Protein AF-A0A5M8QJR2-F1 (afdb_monomer)

Nearest PDB structures (foldseek):
  7e22-assembly1_A  TM=4.603E-01  e=5.125E+00  Fusarium sp. FN080326
  7dmn-assembly1_A  TM=4.547E-01  e=6.120E+00  Fusarium sp. FN080326
  7qiv-assembly1_A  TM=1.648E-01  e=8.727E+00  Homo sapiens

Structure (mmCIF, N/CA/C/O backbone):
data_AF-A0A5M8QJR2-F1
#
_entry.id   AF-A0A5M8QJR2-F1
#
loop_
_atom_site.group_PDB
_atom_site.id
_atom_site.type_symbol
_atom_site.label_atom_id
_atom_site.label_alt_id
_atom_site.label_comp_id
_atom_site.label_asym_id
_atom_site.label_entity_id
_atom_site.label_seq_id
_atom_site.pdbx_PDB_ins_code
_atom_site.Cartn_x
_atom_site.Cartn_y
_atom_site.Cartn_z
_atom_site.occupancy
_atom_site.B_iso_or_equiv
_atom_site.auth_seq_id
_atom_site.auth_comp_id
_atom_site.auth_asym_id
_atom_site.auth_atom_id
_atom_site.pdbx_PDB_model_num
ATOM 1 N N . MET A 1 1 ? 4.031 34.362 -0.136 1.00 39.88 1 MET A N 1
ATOM 2 C CA . MET A 1 1 ? 4.576 32.992 -0.113 1.00 39.88 1 MET A CA 1
ATOM 3 C C . MET A 1 1 ? 4.489 32.458 -1.529 1.00 39.88 1 MET A C 1
ATOM 5 O O . MET A 1 1 ? 3.386 32.259 -2.015 1.00 39.88 1 MET A O 1
ATOM 9 N N . GLN A 1 2 ? 5.623 32.389 -2.226 1.00 33.06 2 GLN A N 1
ATOM 10 C CA . GLN A 1 2 ? 5.704 31.796 -3.562 1.00 33.06 2 GLN A CA 1
ATOM 11 C C . GLN A 1 2 ? 5.593 30.279 -3.396 1.00 33.06 2 GLN A C 1
ATOM 13 O O . GLN A 1 2 ? 6.353 29.699 -2.623 1.00 33.06 2 GLN A O 1
ATOM 18 N N . GLY A 1 3 ? 4.603 29.666 -4.046 1.00 36.06 3 GLY A N 1
ATOM 19 C CA . GLY A 1 3 ? 4.475 28.215 -4.081 1.00 36.06 3 GLY A CA 1
ATOM 20 C C . GLY A 1 3 ? 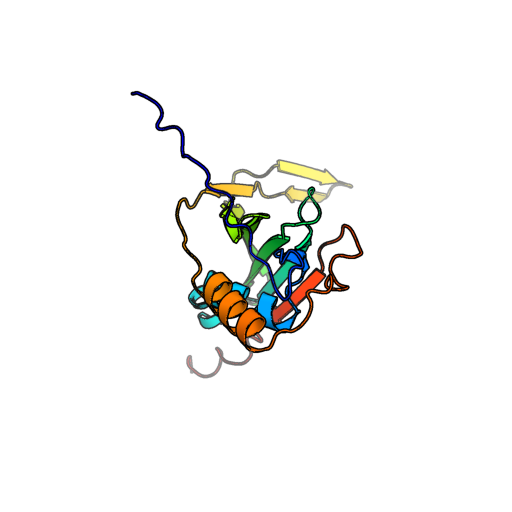5.672 27.643 -4.824 1.00 36.06 3 GLY A C 1
ATOM 21 O O . GLY A 1 3 ? 5.865 27.954 -5.995 1.00 36.06 3 GLY A O 1
ATOM 22 N N . GLN A 1 4 ? 6.496 26.857 -4.134 1.00 35.09 4 GLN A N 1
ATOM 23 C CA . GLN A 1 4 ? 7.446 25.982 -4.804 1.00 35.09 4 GLN A CA 1
ATOM 24 C C . GLN A 1 4 ? 6.629 25.009 -5.656 1.00 35.09 4 GLN A C 1
ATOM 26 O O . GLN A 1 4 ? 5.909 24.168 -5.118 1.00 35.09 4 GLN A O 1
ATOM 31 N N . GLU A 1 5 ? 6.716 25.138 -6.978 1.00 36.84 5 GLU A N 1
ATOM 32 C CA . GLU A 1 5 ? 6.386 24.033 -7.868 1.00 36.84 5 GLU A CA 1
ATOM 33 C C . GLU A 1 5 ? 7.351 22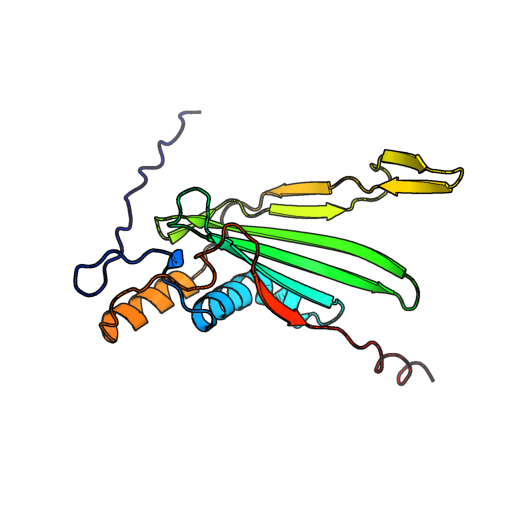.898 -7.525 1.00 36.84 5 GLU A C 1
ATOM 35 O O . GLU A 1 5 ? 8.553 22.980 -7.775 1.00 36.84 5 GLU A O 1
ATOM 40 N N . LEU A 1 6 ? 6.832 21.856 -6.875 1.00 39.28 6 LEU A N 1
ATOM 41 C CA . LEU A 1 6 ? 7.529 20.585 -6.773 1.00 39.28 6 LEU A CA 1
ATOM 42 C C . LEU A 1 6 ? 7.695 20.078 -8.208 1.00 39.28 6 LEU A C 1
ATOM 44 O O . LEU A 1 6 ? 6.736 19.601 -8.816 1.00 39.28 6 LEU A O 1
ATOM 48 N N . GLU A 1 7 ? 8.896 20.212 -8.770 1.00 37.47 7 GLU A N 1
ATOM 49 C CA . GLU A 1 7 ? 9.276 19.512 -9.994 1.00 37.47 7 GLU A CA 1
ATOM 50 C C . GLU A 1 7 ? 9.208 18.005 -9.709 1.00 37.47 7 GLU A C 1
ATOM 52 O O . GLU A 1 7 ? 10.159 17.382 -9.235 1.00 37.47 7 GLU A O 1
ATOM 57 N N . TYR A 1 8 ? 8.045 17.402 -9.953 1.00 45.28 8 TYR A N 1
ATOM 58 C CA . TYR A 1 8 ? 7.867 15.959 -9.889 1.00 45.28 8 TYR A CA 1
ATOM 59 C C . TYR A 1 8 ? 8.618 15.327 -11.065 1.00 45.28 8 TYR A C 1
ATOM 61 O O . TYR A 1 8 ? 8.039 15.049 -12.118 1.00 45.28 8 TYR A O 1
ATOM 69 N N . GLN A 1 9 ? 9.917 15.072 -10.900 1.00 45.88 9 GLN A N 1
ATOM 70 C CA . GLN A 1 9 ? 10.603 14.130 -11.775 1.00 45.88 9 GLN A CA 1
ATOM 71 C C . GLN A 1 9 ? 9.930 12.765 -11.622 1.00 45.88 9 GLN A C 1
ATOM 73 O O . GLN A 1 9 ? 9.901 12.176 -10.542 1.00 45.88 9 GLN A O 1
ATOM 78 N N . ARG A 1 10 ? 9.364 12.251 -12.718 1.00 52.62 10 ARG A N 1
ATOM 79 C CA . ARG A 1 10 ? 8.881 10.871 -12.770 1.00 52.62 10 ARG A CA 1
ATOM 80 C C . ARG A 1 10 ? 10.059 9.927 -12.548 1.00 52.62 10 ARG A C 1
ATOM 82 O O . ARG A 1 10 ? 10.897 9.764 -13.433 1.00 52.62 10 ARG A O 1
ATOM 89 N N . THR A 1 11 ? 10.075 9.238 -11.414 1.00 64.12 11 THR A N 1
ATOM 90 C CA . THR A 1 11 ? 10.919 8.061 -11.187 1.00 64.12 11 THR A CA 1
ATOM 91 C C . THR A 1 11 ? 10.364 6.896 -12.009 1.00 64.12 11 THR A C 1
ATOM 93 O O . THR A 1 11 ? 9.676 6.009 -11.504 1.00 64.12 11 THR A O 1
ATOM 96 N N . GLU A 1 12 ? 10.598 6.904 -13.324 1.00 75.50 12 GLU A N 1
ATOM 97 C CA . GLU A 1 12 ? 10.223 5.776 -14.177 1.00 75.50 12 GLU A CA 1
ATOM 98 C C . GLU A 1 12 ? 11.097 4.560 -13.850 1.00 75.50 12 GLU A C 1
ATOM 100 O O . GLU A 1 12 ? 12.190 4.385 -14.385 1.00 75.50 12 GLU A O 1
ATOM 105 N N . ARG A 1 13 ? 10.596 3.682 -12.979 1.00 88.88 13 ARG A N 1
ATOM 106 C CA . ARG A 1 13 ? 11.239 2.400 -12.680 1.00 88.88 13 ARG A CA 1
ATOM 107 C C . ARG A 1 13 ? 10.954 1.397 -13.795 1.00 88.88 13 ARG A C 1
ATOM 109 O O . ARG A 1 13 ? 9.804 1.222 -14.215 1.00 88.88 13 ARG A O 1
ATOM 116 N N . ARG A 1 14 ? 12.000 0.724 -14.281 1.00 90.06 14 ARG A N 1
ATOM 117 C CA . ARG A 1 14 ? 11.902 -0.287 -15.344 1.00 90.06 14 ARG A CA 1
ATOM 118 C C . ARG A 1 14 ? 12.739 -1.512 -15.009 1.00 90.06 14 ARG A C 1
ATOM 120 O O . ARG A 1 14 ? 13.844 -1.390 -14.496 1.00 90.06 14 ARG A O 1
ATOM 127 N N . ILE A 1 15 ? 12.224 -2.690 -15.344 1.00 88.88 15 ILE A N 1
ATOM 128 C CA . ILE A 1 15 ? 12.909 -3.974 -15.172 1.00 88.88 15 ILE A CA 1
ATOM 129 C C . ILE A 1 15 ? 12.826 -4.714 -16.500 1.00 88.88 15 ILE A C 1
ATOM 131 O O . ILE A 1 15 ? 11.735 -4.911 -17.033 1.00 88.88 15 ILE A O 1
ATOM 135 N N . ASN A 1 16 ? 13.984 -5.052 -17.073 1.00 87.06 16 ASN A N 1
ATOM 136 C CA . ASN A 1 16 ? 14.114 -5.593 -18.433 1.00 87.06 16 ASN A CA 1
ATOM 137 C C . ASN A 1 16 ? 13.350 -4.774 -19.489 1.00 87.06 16 ASN A C 1
ATOM 139 O O . ASN A 1 16 ? 12.642 -5.321 -20.331 1.00 87.06 16 ASN A O 1
ATOM 143 N N . GLY A 1 17 ? 13.429 -3.443 -19.407 1.00 86.19 17 GLY A N 1
ATOM 144 C CA . GLY A 1 17 ? 12.738 -2.537 -20.332 1.00 86.19 17 GLY A CA 1
ATOM 145 C C . GLY A 1 17 ? 11.221 -2.412 -20.124 1.00 86.19 17 GLY A C 1
ATOM 146 O O . GLY A 1 17 ? 10.603 -1.570 -20.768 1.00 86.19 17 GLY A O 1
ATOM 147 N N . VAL A 1 18 ? 10.623 -3.175 -19.203 1.00 91.38 18 VAL A N 1
ATOM 148 C CA . VAL A 1 18 ? 9.192 -3.113 -18.861 1.00 91.38 18 VAL A CA 1
ATOM 149 C C . VAL A 1 18 ? 8.980 -2.199 -17.657 1.00 91.38 18 VAL A C 1
ATOM 151 O O . VAL A 1 18 ? 9.746 -2.249 -16.696 1.00 91.38 18 VAL A O 1
ATOM 154 N N . HIS A 1 19 ? 7.929 -1.376 -17.679 1.00 92.12 19 HIS A N 1
ATOM 155 C CA . HIS A 1 19 ? 7.578 -0.526 -16.541 1.00 92.12 19 HIS A CA 1
ATOM 156 C C . HIS A 1 19 ? 7.272 -1.344 -15.283 1.00 92.12 19 HIS A C 1
ATOM 158 O O . HIS A 1 19 ? 6.525 -2.324 -15.313 1.00 92.12 19 HIS A O 1
ATOM 164 N N . PHE A 1 20 ? 7.823 -0.900 -14.159 1.00 93.56 20 PHE A N 1
ATOM 165 C CA . PHE A 1 20 ? 7.596 -1.488 -12.851 1.00 93.56 20 PHE A CA 1
ATOM 166 C C . PHE A 1 20 ? 6.817 -0.505 -11.976 1.00 93.56 20 PHE A C 1
ATOM 168 O O . PHE A 1 20 ? 7.335 0.544 -11.600 1.00 93.56 20 PHE A O 1
ATOM 175 N N . TYR A 1 21 ? 5.566 -0.848 -11.678 1.00 94.62 21 TYR A N 1
ATOM 176 C CA . TYR A 1 21 ? 4.649 -0.058 -10.858 1.00 94.62 21 TYR A CA 1
ATOM 177 C C . TYR A 1 21 ? 4.325 -0.798 -9.550 1.00 94.62 21 TYR A C 1
ATOM 179 O O . TYR A 1 21 ? 4.473 -2.023 -9.515 1.00 94.62 21 TYR A O 1
ATOM 187 N N . PRO A 1 22 ? 3.837 -0.108 -8.501 1.00 94.75 22 PRO A N 1
ATOM 188 C CA . PRO A 1 22 ? 3.438 -0.751 -7.246 1.00 94.75 22 PRO A CA 1
ATOM 189 C C . PRO A 1 22 ? 2.459 -1.927 -7.397 1.00 94.75 22 PRO A C 1
ATOM 191 O O . PRO A 1 22 ? 2.589 -2.926 -6.696 1.00 94.75 22 PRO A O 1
ATOM 194 N N . VAL A 1 23 ? 1.542 -1.899 -8.371 1.00 95.62 23 VAL A N 1
ATOM 195 C CA . VAL A 1 23 ? 0.648 -3.046 -8.669 1.00 95.62 23 VAL A CA 1
ATOM 196 C C . VAL A 1 23 ? 1.372 -4.325 -9.135 1.00 95.62 23 VAL A C 1
ATOM 198 O O . VAL A 1 23 ? 0.753 -5.381 -9.271 1.00 95.62 23 VAL A O 1
ATOM 201 N N . HIS A 1 24 ? 2.674 -4.264 -9.419 1.00 96.12 24 HIS A N 1
ATOM 202 C CA . HIS A 1 24 ? 3.497 -5.429 -9.771 1.00 96.12 24 HIS A CA 1
ATOM 203 C C . HIS A 1 24 ? 4.203 -6.053 -8.550 1.00 96.12 24 HIS A C 1
ATOM 205 O O . HIS A 1 24 ? 4.930 -7.043 -8.687 1.00 96.12 24 HIS A O 1
ATOM 211 N N . LEU A 1 25 ? 4.026 -5.474 -7.358 1.00 95.44 25 LEU A N 1
ATOM 212 C CA . LEU A 1 25 ? 4.551 -6.022 -6.112 1.00 95.44 25 LEU A CA 1
ATOM 213 C C . LEU A 1 25 ? 3.858 -7.340 -5.770 1.00 95.44 25 LEU A C 1
ATOM 215 O O . LEU A 1 25 ? 2.634 -7.448 -5.807 1.00 95.44 25 LEU A O 1
ATOM 219 N N . THR A 1 26 ? 4.644 -8.341 -5.395 1.00 95.38 26 THR A N 1
ATOM 220 C CA . THR A 1 26 ? 4.152 -9.625 -4.875 1.00 95.38 26 THR A CA 1
ATOM 221 C C . THR A 1 26 ? 3.556 -9.463 -3.479 1.00 95.38 26 THR A C 1
ATOM 223 O O . THR A 1 26 ? 3.886 -8.521 -2.764 1.00 95.38 26 THR A O 1
ATOM 226 N N . ASN A 1 27 ? 2.749 -10.431 -3.033 1.00 94.25 27 ASN A N 1
ATOM 227 C CA . ASN A 1 27 ? 2.181 -10.431 -1.675 1.00 94.25 27 ASN A CA 1
ATOM 228 C C . ASN A 1 27 ? 3.258 -10.301 -0.590 1.00 94.25 27 ASN A C 1
ATOM 230 O O . ASN A 1 27 ? 3.065 -9.589 0.389 1.00 94.25 27 ASN A O 1
ATOM 234 N N . ARG A 1 28 ? 4.417 -10.943 -0.792 1.00 93.50 28 ARG A N 1
ATOM 235 C CA . ARG A 1 28 ? 5.558 -10.841 0.123 1.00 93.50 28 ARG A CA 1
ATOM 236 C C . ARG A 1 28 ? 6.111 -9.418 0.188 1.00 93.50 28 ARG A C 1
ATOM 238 O O . ARG A 1 28 ? 6.383 -8.926 1.271 1.00 93.50 28 ARG A O 1
ATOM 245 N N . GLU A 1 29 ? 6.294 -8.766 -0.953 1.00 95.00 29 GLU A N 1
ATOM 246 C CA . GLU A 1 29 ? 6.831 -7.401 -1.004 1.00 95.00 29 GLU A CA 1
ATOM 247 C C . GLU A 1 29 ? 5.844 -6.377 -0.439 1.00 95.00 29 GLU A C 1
ATOM 249 O O . GLU A 1 29 ? 6.250 -5.481 0.294 1.00 95.00 29 GLU A O 1
ATOM 254 N N . LEU A 1 30 ? 4.547 -6.551 -0.710 1.00 94.38 30 LEU A N 1
ATOM 255 C CA . LEU A 1 30 ? 3.489 -5.755 -0.088 1.00 94.38 30 LEU A CA 1
ATOM 256 C C . LEU A 1 30 ? 3.514 -5.892 1.439 1.00 94.38 30 LEU A C 1
ATOM 258 O O . LEU A 1 30 ? 3.395 -4.898 2.149 1.00 94.38 30 LEU A O 1
ATOM 262 N N . HIS A 1 31 ? 3.711 -7.113 1.944 1.00 90.56 31 HIS A N 1
ATOM 263 C CA . HIS A 1 31 ? 3.851 -7.360 3.374 1.00 90.56 31 HIS A CA 1
ATOM 264 C C . HIS A 1 31 ? 5.087 -6.662 3.962 1.00 90.56 31 HIS A C 1
ATOM 266 O O . HIS A 1 31 ? 4.974 -6.049 5.013 1.00 90.56 31 HIS A O 1
ATOM 272 N N . LEU A 1 32 ? 6.244 -6.681 3.287 1.00 90.50 32 LEU A N 1
ATOM 273 C CA . LEU A 1 32 ? 7.449 -5.985 3.768 1.00 90.50 32 LEU A CA 1
ATOM 274 C C . LEU A 1 32 ? 7.233 -4.470 3.905 1.00 90.50 32 LEU A C 1
ATOM 276 O O . LEU A 1 32 ? 7.583 -3.898 4.932 1.00 90.50 32 LEU A O 1
ATOM 280 N N . ILE A 1 33 ? 6.596 -3.842 2.912 1.00 90.69 33 ILE A N 1
ATOM 281 C CA . ILE A 1 33 ? 6.255 -2.410 2.950 1.00 90.69 33 ILE A CA 1
ATOM 282 C C . ILE A 1 33 ? 5.317 -2.105 4.122 1.00 90.69 33 ILE A C 1
ATOM 284 O O . ILE A 1 33 ? 5.493 -1.115 4.826 1.00 90.69 33 ILE A O 1
ATOM 288 N N . LEU A 1 34 ? 4.321 -2.961 4.349 1.00 86.12 34 LEU A N 1
ATOM 289 C CA . LEU A 1 34 ? 3.395 -2.813 5.468 1.00 86.12 34 LEU A CA 1
ATOM 290 C C . LEU A 1 34 ? 4.082 -2.961 6.828 1.00 86.12 34 LEU A C 1
ATOM 292 O O . LEU A 1 34 ? 3.781 -2.203 7.748 1.00 86.12 34 LEU A O 1
ATOM 296 N N . MET A 1 35 ? 4.995 -3.924 6.948 1.00 83.69 35 MET A N 1
ATOM 297 C CA . MET A 1 35 ? 5.775 -4.127 8.163 1.00 83.69 35 MET A CA 1
ATOM 298 C C . MET A 1 35 ? 6.689 -2.935 8.445 1.00 83.69 35 MET A C 1
ATOM 300 O O . MET A 1 35 ? 6.828 -2.575 9.604 1.00 83.69 35 MET A O 1
ATOM 304 N N . GLU A 1 36 ? 7.270 -2.298 7.423 1.00 87.00 36 GLU A N 1
ATOM 305 C CA . GLU A 1 36 ? 8.025 -1.050 7.591 1.00 87.00 36 GLU A CA 1
ATOM 306 C C . GLU A 1 36 ? 7.112 0.095 8.051 1.00 87.00 36 GLU A C 1
ATOM 308 O O . GLU A 1 36 ? 7.408 0.766 9.038 1.00 87.00 36 GLU A O 1
ATOM 313 N N . ALA A 1 37 ? 5.978 0.291 7.371 1.00 83.44 37 ALA A N 1
ATOM 314 C CA . ALA A 1 37 ? 5.067 1.401 7.643 1.00 83.44 37 ALA A CA 1
ATOM 315 C C . ALA A 1 37 ? 4.411 1.329 9.034 1.00 83.44 37 ALA A C 1
ATOM 317 O O . ALA A 1 37 ? 4.116 2.365 9.625 1.00 83.44 37 ALA A O 1
ATOM 318 N N . PHE A 1 38 ? 4.171 0.122 9.557 1.00 79.19 38 PHE A N 1
ATOM 319 C CA . PHE A 1 38 ? 3.421 -0.097 10.799 1.00 79.19 38 PHE A CA 1
ATOM 320 C C . PHE A 1 38 ? 4.177 -0.933 11.842 1.00 79.19 38 PHE A C 1
ATOM 322 O O . PHE A 1 38 ? 3.544 -1.521 12.721 1.00 79.19 38 PHE A O 1
ATOM 329 N N . ALA A 1 39 ? 5.514 -0.987 11.771 1.00 80.19 39 ALA A N 1
ATOM 330 C CA . ALA A 1 39 ? 6.356 -1.828 12.631 1.00 80.19 39 ALA A CA 1
ATOM 331 C C . ALA A 1 39 ? 5.999 -1.708 14.120 1.00 80.19 39 ALA A C 1
ATOM 333 O O . ALA A 1 39 ? 5.793 -2.713 14.800 1.00 80.19 39 ALA A O 1
ATOM 334 N N . GLU A 1 40 ? 5.878 -0.473 14.614 1.00 74.06 40 GLU A N 1
ATOM 335 C CA . GLU A 1 40 ? 5.577 -0.189 16.020 1.00 74.06 40 GLU A CA 1
ATOM 336 C C . GLU A 1 40 ? 4.170 -0.648 16.417 1.00 74.06 40 GLU A C 1
ATOM 338 O O . GLU A 1 40 ? 3.989 -1.260 17.470 1.00 74.06 40 GLU A O 1
ATOM 343 N N . THR A 1 41 ? 3.171 -0.406 15.562 1.00 74.00 41 THR A N 1
ATOM 344 C CA . THR A 1 41 ? 1.783 -0.813 15.823 1.00 74.00 41 THR A CA 1
ATOM 345 C C . THR A 1 41 ? 1.647 -2.332 15.856 1.00 74.00 41 THR A C 1
ATOM 347 O O . THR A 1 41 ? 0.969 -2.869 16.729 1.00 74.00 41 THR A O 1
ATOM 350 N N . ILE A 1 42 ? 2.333 -3.032 14.950 1.00 74.00 42 ILE A N 1
ATOM 351 C CA . ILE A 1 42 ? 2.343 -4.498 14.896 1.00 74.00 42 ILE A CA 1
ATOM 352 C C . ILE A 1 42 ? 3.071 -5.079 16.117 1.00 74.00 42 ILE A C 1
ATOM 354 O O . ILE A 1 42 ? 2.585 -6.023 16.743 1.00 74.00 42 ILE A O 1
ATOM 358 N N . ALA A 1 43 ? 4.196 -4.477 16.515 1.00 72.75 43 ALA A N 1
ATOM 359 C CA . ALA A 1 43 ? 4.974 -4.912 17.673 1.00 72.75 43 ALA A CA 1
ATOM 360 C C . ALA A 1 43 ? 4.241 -4.723 19.013 1.00 72.75 43 ALA A C 1
ATOM 362 O O . ALA A 1 43 ? 4.464 -5.503 19.938 1.00 72.75 43 ALA A O 1
ATOM 363 N N . ALA A 1 44 ? 3.354 -3.727 19.127 1.00 66.94 44 ALA A N 1
ATOM 364 C CA . ALA A 1 44 ? 2.643 -3.429 20.369 1.00 66.94 44 ALA A CA 1
ATOM 365 C C . ALA A 1 44 ? 1.715 -4.569 20.845 1.00 66.94 44 ALA A C 1
ATOM 367 O O . ALA A 1 44 ? 1.421 -4.631 22.028 1.00 66.94 44 ALA A O 1
ATOM 368 N N . ASN A 1 45 ? 1.265 -5.482 19.971 1.00 65.69 45 ASN A N 1
ATOM 369 C CA . ASN A 1 45 ? 0.527 -6.723 20.299 1.00 65.69 45 ASN A CA 1
ATOM 370 C C . ASN A 1 45 ? -0.627 -6.599 21.333 1.00 65.69 45 ASN A C 1
ATOM 372 O O . ASN A 1 45 ? -0.935 -7.534 22.073 1.00 65.69 45 ASN A O 1
ATOM 376 N N . HIS A 1 46 ? -1.287 -5.443 21.400 1.00 66.62 46 HIS A N 1
ATOM 377 C CA . HIS A 1 46 ? -2.409 -5.182 22.315 1.00 66.62 46 HIS A CA 1
ATOM 378 C C . HIS A 1 46 ? -3.760 -5.072 21.587 1.00 66.62 46 HIS A C 1
ATOM 380 O O . HIS A 1 46 ? -4.792 -4.786 22.199 1.00 66.62 46 HIS A O 1
ATOM 386 N N . SER A 1 47 ? -3.770 -5.302 20.276 1.00 73.06 47 SER A N 1
ATOM 387 C CA . SER A 1 47 ? -4.906 -5.087 19.385 1.00 73.06 47 SER A CA 1
ATOM 388 C C . SER A 1 47 ? -5.016 -6.208 18.353 1.00 73.06 47 SER A C 1
ATOM 390 O O . SER A 1 47 ? -4.031 -6.855 18.007 1.00 73.06 47 SER A O 1
ATOM 392 N N . THR A 1 48 ? -6.237 -6.437 17.864 1.00 81.75 48 THR A N 1
ATOM 393 C CA . THR A 1 48 ? -6.427 -7.168 16.607 1.00 81.75 48 THR A CA 1
ATOM 394 C C . THR A 1 48 ? -6.088 -6.210 15.470 1.00 81.75 48 THR A C 1
ATOM 396 O O . THR A 1 48 ? -6.603 -5.087 15.442 1.00 81.75 48 THR A O 1
ATOM 399 N N . LEU A 1 49 ? -5.260 -6.652 14.529 1.00 85.31 49 LEU A N 1
ATOM 400 C CA . LEU A 1 49 ? -4.818 -5.865 13.381 1.00 85.31 49 LEU A CA 1
ATOM 401 C C . LEU A 1 49 ? -5.241 -6.557 12.088 1.00 85.31 49 LEU A C 1
ATOM 403 O O . LEU A 1 49 ? -5.011 -7.753 11.918 1.00 85.31 49 LEU A O 1
ATOM 407 N N . LYS A 1 50 ? -5.820 -5.799 11.156 1.00 88.62 50 LYS A N 1
ATOM 408 C CA . LYS A 1 50 ? -6.057 -6.245 9.777 1.00 88.62 50 LYS A CA 1
ATOM 409 C C . LYS A 1 50 ? -5.420 -5.273 8.804 1.00 88.62 50 LYS A C 1
ATOM 411 O O . LYS A 1 50 ? -5.715 -4.081 8.833 1.00 88.62 50 LYS A O 1
ATOM 416 N N . LEU A 1 51 ? -4.566 -5.781 7.929 1.00 88.44 51 LEU A N 1
ATOM 417 C CA . LEU A 1 51 ? -3.897 -5.003 6.897 1.00 88.44 51 LEU A CA 1
ATOM 418 C C . LEU A 1 51 ? -4.487 -5.345 5.538 1.00 88.44 51 LEU A C 1
ATOM 420 O O . LEU A 1 51 ? -4.473 -6.493 5.094 1.00 88.44 51 LEU A O 1
ATOM 424 N N . TRP A 1 52 ? -4.976 -4.317 4.866 1.00 91.94 52 TRP A N 1
ATOM 425 C CA . TRP A 1 52 ? -5.660 -4.401 3.593 1.00 91.94 52 TRP A CA 1
ATOM 426 C C . TRP A 1 52 ? -4.881 -3.653 2.518 1.00 91.94 52 TRP A C 1
ATOM 428 O O . TRP A 1 52 ? -4.232 -2.641 2.790 1.00 91.94 52 TRP A O 1
ATOM 438 N N . VAL A 1 53 ? -5.005 -4.123 1.282 1.00 94.62 53 VAL A N 1
ATOM 439 C CA . VAL A 1 53 ? -4.464 -3.467 0.093 1.00 94.62 53 VAL A CA 1
ATOM 440 C C . VAL A 1 53 ? -5.505 -3.445 -1.020 1.00 94.62 53 VAL A C 1
ATOM 442 O O . VAL A 1 53 ? -6.329 -4.355 -1.120 1.00 94.62 53 VAL A O 1
ATOM 445 N N . ARG A 1 54 ? -5.454 -2.441 -1.887 1.00 94.31 54 ARG A N 1
ATOM 446 C CA . ARG A 1 54 ? -6.160 -2.437 -3.176 1.00 94.31 54 ARG A CA 1
ATOM 447 C C . ARG A 1 54 ? -5.348 -1.693 -4.232 1.00 94.31 54 ARG A C 1
ATOM 449 O O . ARG A 1 54 ? -4.408 -0.977 -3.897 1.00 94.31 54 ARG A O 1
ATOM 456 N N . ALA A 1 55 ? -5.733 -1.831 -5.496 1.00 94.25 55 ALA A N 1
ATOM 457 C CA . ALA A 1 55 ? -5.217 -0.960 -6.547 1.00 94.25 55 ALA A CA 1
ATOM 458 C C . ALA A 1 55 ? -5.742 0.473 -6.366 1.00 94.25 55 ALA A C 1
ATOM 460 O O . ALA A 1 55 ? -6.889 0.670 -5.955 1.00 94.25 55 ALA A O 1
ATOM 461 N N . ASP A 1 56 ? -4.916 1.462 -6.706 1.00 89.88 56 ASP A N 1
ATOM 462 C CA . ASP A 1 56 ? -5.383 2.841 -6.827 1.00 89.88 56 ASP A CA 1
ATOM 463 C C . ASP A 1 56 ? -6.330 2.996 -8.032 1.00 89.88 56 ASP A C 1
ATOM 465 O O . ASP A 1 56 ? -6.406 2.142 -8.921 1.00 89.88 56 ASP A O 1
ATOM 469 N N . ARG A 1 57 ? -7.039 4.127 -8.115 1.00 83.50 57 ARG A N 1
ATOM 470 C CA . ARG A 1 57 ? -7.948 4.407 -9.248 1.00 83.50 57 ARG A CA 1
ATOM 471 C C . ARG A 1 57 ? -7.234 4.414 -10.606 1.00 83.50 57 ARG A C 1
ATOM 473 O O . ARG A 1 57 ? -7.864 4.175 -11.631 1.00 83.50 57 ARG A O 1
ATOM 480 N N . GLY A 1 58 ? -5.933 4.708 -10.619 1.00 83.38 58 GLY A N 1
ATOM 481 C CA . GLY A 1 58 ? -5.091 4.709 -11.814 1.00 83.38 58 GLY A CA 1
ATOM 482 C C . GLY A 1 58 ? -4.609 3.322 -12.247 1.00 83.38 58 GLY A C 1
ATOM 483 O O . GLY A 1 58 ? -3.972 3.213 -13.298 1.00 83.38 58 GLY A O 1
ATOM 484 N N . ASN A 1 59 ? -4.901 2.271 -11.471 1.00 85.88 59 ASN A N 1
ATOM 485 C CA . ASN A 1 59 ? -4.473 0.891 -11.692 1.00 85.88 59 ASN A CA 1
ATOM 486 C C . ASN A 1 59 ? -2.951 0.702 -11.813 1.00 85.88 59 ASN A C 1
ATOM 488 O O . ASN A 1 59 ? -2.499 -0.286 -12.406 1.00 85.88 59 ASN A O 1
ATOM 492 N N . LYS A 1 60 ? -2.174 1.636 -11.260 1.00 91.94 60 LYS A N 1
ATOM 493 C CA . LYS A 1 60 ? -0.702 1.634 -11.269 1.00 91.94 60 LYS A CA 1
ATOM 494 C C . LYS A 1 60 ? -0.146 1.768 -9.858 1.00 91.94 60 LYS A C 1
ATOM 496 O O . LYS A 1 60 ? 0.829 1.094 -9.537 1.00 91.94 60 LYS A O 1
ATOM 501 N N . GLY A 1 61 ? -0.756 2.609 -9.033 1.00 92.31 61 GLY A N 1
ATOM 502 C CA . GLY A 1 61 ? -0.477 2.686 -7.609 1.00 92.31 61 GLY A CA 1
ATOM 503 C C . GLY A 1 61 ? -1.292 1.679 -6.802 1.00 92.31 61 GLY A C 1
ATOM 504 O O . GLY A 1 61 ? -2.082 0.896 -7.337 1.00 92.31 61 GLY A O 1
ATOM 505 N N . ILE A 1 62 ? -1.088 1.714 -5.494 1.00 93.94 62 ILE A N 1
ATOM 506 C CA . ILE A 1 62 ? -1.787 0.875 -4.521 1.00 93.94 62 ILE A CA 1
ATOM 507 C C . ILE A 1 62 ? -2.140 1.700 -3.288 1.00 93.94 62 ILE A C 1
ATOM 509 O O . ILE A 1 62 ? -1.353 2.550 -2.877 1.00 93.94 62 ILE A O 1
ATOM 513 N N . ASP A 1 63 ? -3.289 1.404 -2.689 1.00 92.31 63 ASP A N 1
ATOM 514 C CA . ASP A 1 63 ? -3.696 1.953 -1.397 1.00 92.31 63 ASP A CA 1
ATOM 515 C C . ASP A 1 63 ? -3.556 0.869 -0.329 1.00 92.31 63 ASP A C 1
ATOM 517 O O . ASP A 1 63 ? -3.966 -0.278 -0.534 1.00 92.31 63 ASP A O 1
ATOM 521 N N . PHE A 1 64 ? -3.045 1.253 0.833 1.00 91.06 64 PHE A N 1
ATOM 522 C CA . PHE A 1 64 ? -2.971 0.439 2.033 1.00 91.06 64 PHE A CA 1
ATOM 523 C C . PHE A 1 64 ? -3.934 0.951 3.092 1.00 91.06 64 PHE A C 1
ATOM 525 O O . PHE A 1 64 ? -4.204 2.151 3.205 1.00 91.06 64 PHE A O 1
ATOM 532 N N . ARG A 1 65 ? -4.427 0.020 3.905 1.00 88.94 65 ARG A N 1
ATOM 533 C CA . ARG A 1 65 ? -5.244 0.324 5.071 1.00 88.94 65 ARG A CA 1
ATOM 534 C C . ARG A 1 65 ? -4.933 -0.638 6.206 1.00 88.94 65 ARG A C 1
ATOM 536 O O . ARG A 1 65 ? -5.174 -1.834 6.074 1.00 88.94 65 ARG A O 1
ATOM 543 N N . LEU A 1 66 ? -4.476 -0.112 7.332 1.00 87.00 66 LEU A N 1
ATOM 544 C CA . LEU A 1 66 ? -4.454 -0.819 8.604 1.00 87.00 66 LEU A CA 1
ATOM 545 C C . LEU A 1 66 ? -5.749 -0.540 9.354 1.00 87.00 66 LEU A C 1
ATOM 547 O O . LEU A 1 66 ? -6.123 0.612 9.520 1.00 87.00 66 LEU A O 1
ATOM 551 N N . GLU A 1 67 ? -6.411 -1.584 9.831 1.00 86.12 67 GLU A N 1
ATOM 552 C CA . GLU A 1 67 ? -7.504 -1.513 10.791 1.00 86.12 67 GLU A CA 1
ATOM 553 C C . GLU A 1 67 ? -7.012 -2.085 12.119 1.00 86.12 67 GLU A C 1
ATOM 555 O O . GLU A 1 67 ? -6.730 -3.276 12.231 1.00 86.12 67 GLU A O 1
ATOM 560 N N . GLU A 1 68 ? -6.916 -1.228 13.127 1.00 82.75 68 GLU A N 1
ATOM 561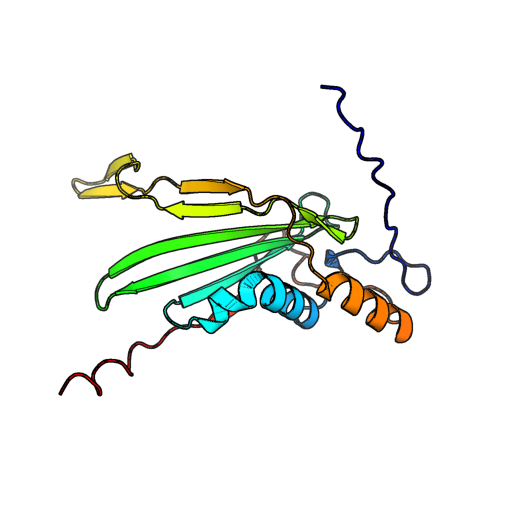 C CA . GLU A 1 68 ? -6.586 -1.598 14.495 1.00 82.75 68 GLU A CA 1
ATOM 562 C C . GLU A 1 68 ? -7.862 -1.629 15.335 1.00 82.75 68 GLU A C 1
ATOM 564 O O . GLU A 1 68 ? -8.591 -0.639 15.426 1.00 82.75 68 GLU A O 1
ATOM 569 N N . THR A 1 69 ? -8.109 -2.759 15.994 1.00 77.75 69 THR A N 1
ATOM 570 C CA . THR A 1 69 ? -9.228 -2.938 16.920 1.00 77.75 69 THR A CA 1
ATOM 571 C C . THR A 1 69 ? -8.707 -3.221 18.324 1.00 77.75 69 THR A C 1
ATOM 573 O O . THR A 1 69 ? -8.175 -4.297 18.601 1.00 77.75 69 THR A O 1
ATOM 576 N N . LEU A 1 70 ? -8.902 -2.269 19.242 1.00 68.94 70 LEU A N 1
ATOM 577 C CA . LEU A 1 70 ? -8.590 -2.467 20.659 1.00 68.94 70 LEU A CA 1
ATOM 578 C C . LEU A 1 70 ? -9.699 -3.291 21.329 1.00 68.94 70 LEU A C 1
ATOM 580 O O . LEU A 1 70 ? -10.858 -2.860 21.387 1.00 68.94 70 LEU A O 1
ATOM 584 N N . ARG A 1 71 ? -9.337 -4.462 21.870 1.00 57.03 71 ARG A N 1
ATOM 585 C CA . ARG A 1 71 ? -10.240 -5.303 22.668 1.00 57.03 71 ARG A CA 1
ATOM 586 C C . ARG A 1 71 ? -10.101 -4.978 24.155 1.00 57.03 71 ARG A C 1
ATOM 588 O O . ARG A 1 71 ? -9.021 -5.084 24.725 1.00 57.03 71 ARG A O 1
ATOM 595 N N . LYS A 1 72 ? -11.218 -4.641 24.804 1.00 53.03 72 LYS A N 1
ATOM 596 C CA . LYS A 1 72 ? -11.409 -4.896 26.243 1.00 53.03 72 LYS A CA 1
ATOM 597 C C . LYS A 1 72 ? -12.194 -6.209 26.391 1.00 53.03 72 LYS A C 1
ATOM 599 O O . LYS A 1 72 ? -12.938 -6.529 25.463 1.00 53.03 72 LYS A O 1
ATOM 604 N N . PRO A 1 73 ? -12.101 -6.932 27.526 1.00 48.59 73 PRO A N 1
ATOM 605 C CA . PRO A 1 73 ? -12.702 -8.263 27.704 1.00 48.59 73 PRO A CA 1
ATOM 606 C C . PRO A 1 73 ? -14.173 -8.405 27.270 1.00 48.59 73 PRO A C 1
ATOM 608 O O . PRO A 1 73 ? -14.586 -9.495 26.888 1.00 48.59 73 PRO A O 1
ATOM 611 N N . HIS A 1 74 ? -14.956 -7.317 27.247 1.00 41.94 74 HIS A N 1
ATOM 612 C CA . HIS A 1 74 ? -16.378 -7.350 26.877 1.00 41.94 74 HIS A CA 1
ATOM 613 C C . HIS A 1 74 ? -16.838 -6.238 25.915 1.00 41.94 74 HIS A C 1
ATOM 615 O O . HIS A 1 74 ? -18.036 -5.984 25.814 1.00 41.94 74 HIS A O 1
ATOM 621 N N . GLN A 1 75 ? -15.933 -5.551 25.202 1.00 43.62 75 GLN A N 1
ATOM 622 C CA . GLN A 1 75 ? -16.335 -4.497 24.255 1.00 43.62 75 GLN A CA 1
ATOM 623 C C . GLN A 1 75 ? -15.255 -4.212 23.196 1.00 43.62 75 GLN A C 1
ATOM 625 O O . GLN A 1 75 ? -14.073 -4.084 23.520 1.00 43.62 75 GLN A O 1
ATOM 630 N N . VAL A 1 76 ? -15.674 -4.041 21.936 1.00 51.25 76 VAL A N 1
ATOM 631 C CA . VAL A 1 76 ? -14.873 -3.374 20.894 1.00 51.25 76 VAL A CA 1
ATOM 632 C C . VAL A 1 76 ? -15.024 -1.870 21.109 1.00 51.25 76 VAL A C 1
ATOM 634 O O . VAL A 1 76 ? -16.099 -1.320 20.881 1.00 51.25 76 VAL A O 1
ATOM 637 N N . VAL A 1 77 ? -13.991 -1.215 21.646 1.00 55.09 77 VAL A N 1
ATOM 638 C CA . VAL A 1 77 ? -14.125 0.161 22.174 1.00 55.09 77 VAL A CA 1
ATOM 639 C C . VAL A 1 77 ? -13.597 1.221 21.208 1.00 55.09 77 VAL A C 1
ATOM 641 O O . VAL A 1 77 ? -14.104 2.340 21.197 1.00 55.09 77 VAL A O 1
ATOM 644 N N . ARG A 1 78 ? -12.581 0.904 20.400 1.00 62.59 78 ARG A N 1
ATOM 645 C CA . ARG A 1 78 ? -11.939 1.883 19.514 1.00 62.59 78 ARG A CA 1
ATOM 646 C C . ARG A 1 78 ? -11.381 1.190 18.279 1.00 62.59 78 ARG A C 1
ATOM 648 O O . ARG A 1 78 ? -10.572 0.273 18.415 1.00 62.59 78 ARG A O 1
ATOM 655 N N . GLN A 1 79 ? -11.811 1.659 17.110 1.00 68.44 79 GLN A N 1
ATOM 656 C CA . GLN A 1 79 ? -11.195 1.311 15.838 1.00 68.44 79 GLN A CA 1
ATOM 657 C C . GLN A 1 79 ? -10.331 2.495 15.402 1.00 68.44 79 GLN A C 1
ATOM 659 O O . GLN A 1 79 ? -10.831 3.616 15.251 1.00 68.44 79 GLN A O 1
ATOM 664 N N . ARG A 1 80 ? -9.030 2.261 15.252 1.00 75.19 80 ARG A N 1
ATOM 665 C CA . ARG A 1 80 ? -8.150 3.168 14.516 1.00 75.19 80 ARG A CA 1
ATOM 666 C C . ARG A 1 80 ? -7.949 2.592 13.128 1.00 75.19 80 ARG A C 1
ATOM 668 O O . ARG A 1 80 ? -7.927 1.377 12.947 1.00 75.19 80 ARG A O 1
ATOM 675 N N . MET A 1 81 ? -7.855 3.459 12.141 1.00 80.00 81 MET A N 1
ATOM 676 C CA . MET A 1 81 ? -7.605 3.074 10.771 1.00 80.00 81 MET A CA 1
ATOM 677 C C . MET A 1 81 ? -6.515 3.967 10.215 1.00 80.00 81 MET A C 1
ATOM 679 O O . MET A 1 81 ? -6.670 5.176 10.203 1.00 80.00 81 MET A O 1
ATOM 683 N N . PHE A 1 82 ? -5.431 3.388 9.731 1.00 81.38 82 PHE A N 1
ATOM 684 C CA . PHE A 1 82 ? -4.361 4.139 9.087 1.00 81.38 82 PHE A CA 1
ATOM 685 C C . PHE A 1 82 ? -4.409 3.840 7.598 1.00 81.38 82 PHE A C 1
ATOM 687 O O . PHE A 1 82 ? -4.525 2.678 7.215 1.00 81.38 82 PHE A O 1
ATOM 694 N N . THR A 1 83 ? -4.341 4.858 6.751 1.00 85.56 83 THR A N 1
ATOM 695 C CA . THR A 1 83 ? -4.314 4.691 5.294 1.00 85.56 83 THR A CA 1
ATOM 696 C C . THR A 1 83 ? -3.116 5.404 4.715 1.00 85.56 83 THR A C 1
ATOM 698 O O . THR A 1 83 ? -2.774 6.475 5.197 1.00 85.56 83 THR A O 1
ATOM 701 N N . PHE A 1 84 ? -2.515 4.836 3.678 1.00 87.56 84 PHE A N 1
ATOM 702 C CA . PHE A 1 84 ? -1.541 5.523 2.833 1.00 87.56 84 PHE A CA 1
ATOM 703 C C . PHE A 1 84 ? -1.534 4.890 1.447 1.00 87.56 84 PHE A C 1
ATOM 705 O O . PHE A 1 84 ? -1.966 3.749 1.289 1.00 87.56 84 PHE A O 1
ATOM 712 N N . GLY A 1 85 ? -1.048 5.609 0.443 1.00 88.75 85 GLY A N 1
ATOM 713 C CA . GLY A 1 85 ? -0.898 5.102 -0.917 1.00 88.75 85 GLY A CA 1
ATOM 714 C C . GLY A 1 85 ? 0.558 5.077 -1.363 1.00 88.75 85 GLY A C 1
ATOM 715 O O . GLY A 1 85 ? 1.361 5.891 -0.922 1.00 88.75 85 GLY A O 1
ATOM 716 N N . LEU A 1 86 ? 0.900 4.171 -2.278 1.00 89.62 86 LEU A N 1
ATOM 717 C CA . LEU A 1 86 ? 2.097 4.272 -3.114 1.00 89.62 86 LEU A CA 1
ATOM 718 C C . LEU A 1 86 ? 1.651 4.569 -4.540 1.00 89.62 86 LEU A C 1
ATOM 720 O O . LEU A 1 86 ? 1.048 3.722 -5.201 1.00 89.62 86 LEU A O 1
ATOM 724 N N . ASN A 1 87 ? 1.946 5.776 -5.020 1.00 88.00 87 ASN A N 1
ATOM 725 C CA . ASN A 1 87 ? 1.539 6.203 -6.355 1.00 88.00 87 ASN A CA 1
ATOM 726 C C . ASN A 1 87 ? 2.422 5.575 -7.456 1.00 88.00 87 ASN A C 1
ATOM 728 O O . ASN A 1 87 ? 3.423 4.906 -7.196 1.00 88.00 87 ASN A O 1
ATOM 732 N N . ALA A 1 88 ? 2.090 5.829 -8.724 1.00 87.19 88 ALA A N 1
ATOM 733 C CA . ALA A 1 88 ? 2.843 5.299 -9.866 1.00 87.19 88 ALA A CA 1
ATOM 734 C C . ALA A 1 88 ? 4.325 5.741 -9.931 1.00 87.19 88 ALA A C 1
ATOM 736 O O . ALA A 1 88 ? 5.105 5.111 -10.645 1.00 87.19 88 ALA A O 1
ATOM 737 N N . ASN A 1 89 ? 4.711 6.791 -9.196 1.00 83.12 89 ASN A N 1
ATOM 738 C CA . ASN A 1 89 ? 6.088 7.280 -9.074 1.00 83.12 89 ASN A CA 1
ATOM 739 C C . ASN A 1 89 ? 6.823 6.687 -7.860 1.00 83.12 89 ASN A C 1
ATOM 741 O O . ASN A 1 89 ? 7.924 7.137 -7.545 1.00 83.12 89 ASN A O 1
ATOM 745 N N . TRP A 1 90 ? 6.229 5.690 -7.190 1.00 84.88 90 TRP A N 1
ATOM 746 C CA . TRP A 1 90 ? 6.765 5.041 -5.990 1.00 84.88 90 TRP A CA 1
ATOM 747 C C . TRP A 1 90 ? 6.912 5.965 -4.782 1.00 84.88 90 TRP A C 1
ATOM 749 O O . TRP A 1 90 ? 7.664 5.671 -3.857 1.00 84.88 90 TRP A O 1
ATOM 759 N N . GLN A 1 91 ? 6.173 7.070 -4.779 1.00 81.50 91 GLN 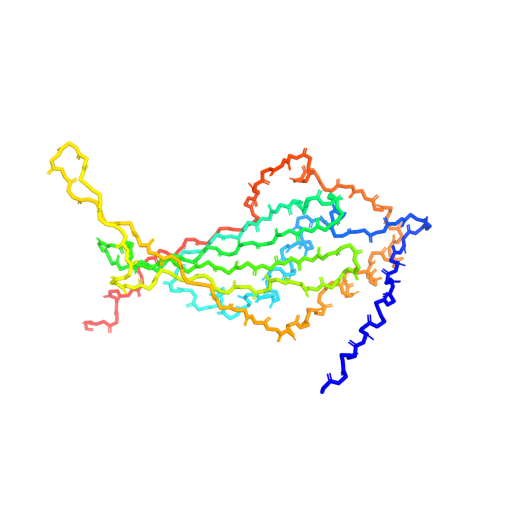A N 1
ATOM 760 C CA . GLN A 1 91 ? 6.118 7.975 -3.646 1.00 81.50 91 GLN A CA 1
ATOM 761 C C . GLN A 1 91 ? 4.958 7.580 -2.749 1.00 81.50 91 GLN A C 1
ATOM 763 O O . GLN A 1 91 ? 3.850 7.304 -3.226 1.00 81.50 91 GLN A O 1
ATOM 768 N N . ALA A 1 92 ? 5.235 7.569 -1.452 1.00 81.44 92 ALA A N 1
ATOM 769 C CA . ALA A 1 92 ? 4.214 7.390 -0.450 1.00 81.44 92 ALA A CA 1
ATOM 770 C C . ALA A 1 92 ? 3.412 8.695 -0.311 1.00 81.44 92 ALA A C 1
ATOM 772 O O . ALA A 1 92 ? 3.986 9.779 -0.203 1.00 81.44 92 ALA A O 1
ATOM 773 N N . VAL A 1 93 ? 2.091 8.590 -0.411 1.00 77.75 93 VAL A N 1
ATOM 774 C CA . VAL A 1 93 ? 1.139 9.708 -0.433 1.00 77.75 93 VAL A CA 1
ATOM 775 C C . VAL A 1 93 ? -0.007 9.434 0.531 1.00 77.75 93 VAL A C 1
ATOM 777 O O . VAL A 1 93 ? -0.226 8.285 0.918 1.00 77.75 93 VAL A O 1
ATOM 780 N N . ASP A 1 94 ? -0.762 10.477 0.876 1.00 68.88 94 ASP A N 1
ATOM 781 C CA . ASP A 1 94 ? -2.062 10.342 1.541 1.00 68.88 94 ASP A CA 1
ATOM 782 C C . ASP A 1 94 ? -2.006 9.523 2.847 1.00 68.88 94 ASP A C 1
ATOM 784 O O . ASP A 1 94 ? -2.870 8.683 3.108 1.00 68.88 94 ASP A O 1
ATOM 788 N N . PHE A 1 95 ? -0.972 9.743 3.670 1.00 70.62 95 PHE A N 1
ATOM 789 C CA . PHE A 1 95 ? -0.884 9.142 5.002 1.00 70.62 95 PHE A CA 1
ATOM 790 C C . PHE A 1 95 ? -1.895 9.801 5.937 1.00 70.62 95 PHE A C 1
ATOM 792 O O . PHE A 1 95 ? -1.697 10.928 6.389 1.00 70.62 95 PHE A O 1
ATOM 799 N N . PHE A 1 96 ? -2.956 9.079 6.271 1.00 68.44 96 PHE A N 1
ATOM 800 C CA . PHE A 1 96 ? -3.981 9.529 7.201 1.00 68.44 96 PHE A CA 1
ATOM 801 C C . PHE A 1 96 ? -4.128 8.544 8.357 1.00 68.44 96 PHE A C 1
ATOM 803 O O . PHE A 1 96 ? -4.338 7.351 8.134 1.00 68.44 96 PHE A O 1
ATOM 810 N N . GLU A 1 97 ? -4.103 9.041 9.593 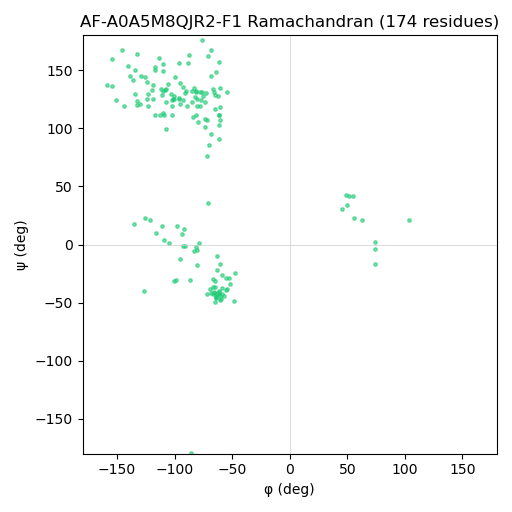1.00 65.06 97 GLU A N 1
ATOM 811 C CA . GLU A 1 97 ? -4.705 8.328 10.721 1.00 65.06 97 GLU A CA 1
ATOM 812 C C . GLU A 1 97 ? -6.168 8.755 10.830 1.00 65.06 97 GLU A C 1
ATOM 814 O O . GLU A 1 97 ? -6.485 9.921 11.058 1.00 65.06 97 GLU A O 1
ATOM 819 N N . HIS A 1 98 ? -7.064 7.789 10.694 1.00 67.38 98 HIS A N 1
ATOM 820 C CA . HIS A 1 98 ? -8.480 7.906 10.985 1.00 67.38 98 HIS A CA 1
ATOM 821 C C . HIS A 1 98 ? -8.745 7.284 12.348 1.00 67.38 98 HIS A C 1
ATOM 823 O O . HIS A 1 98 ? -8.471 6.107 12.579 1.00 67.38 98 HIS A O 1
ATOM 829 N N . TYR A 1 99 ? -9.348 8.030 13.260 1.00 64.00 99 TYR A N 1
ATOM 830 C CA . TYR A 1 99 ? -9.789 7.471 14.534 1.00 64.00 99 TYR A CA 1
ATOM 831 C C . TYR A 1 99 ? -11.241 7.819 14.811 1.00 64.00 99 TYR A C 1
ATOM 833 O O . TYR A 1 99 ? -11.732 8.907 14.502 1.00 64.00 99 TYR A O 1
ATOM 841 N N . THR A 1 100 ? -11.939 6.884 15.451 1.00 53.22 100 THR A N 1
ATOM 842 C CA . THR A 1 100 ? -13.224 7.176 16.080 1.00 53.22 100 THR A CA 1
ATOM 843 C C . THR A 1 100 ? -12.953 7.995 17.345 1.00 53.22 100 THR A C 1
ATOM 845 O O . THR A 1 100 ? -12.535 7.436 18.364 1.00 53.22 100 THR A O 1
ATOM 848 N N . HIS A 1 101 ? -13.136 9.318 17.301 1.00 44.97 101 HIS A N 1
ATOM 849 C CA . HIS A 1 101 ? -13.133 10.133 18.519 1.00 44.97 101 HIS A CA 1
ATOM 850 C C . HIS A 1 101 ? -14.537 10.113 19.141 1.00 44.97 101 HIS A C 1
ATOM 852 O O . HIS A 1 101 ? -15.544 10.278 18.449 1.00 44.97 101 HIS A O 1
ATOM 858 N N . GLY A 1 102 ? -14.614 9.866 20.450 1.00 42.25 102 GLY A N 1
ATOM 859 C CA . GLY A 1 102 ? -15.871 9.896 21.196 1.00 42.25 102 GLY A CA 1
ATOM 860 C C . GLY A 1 102 ? -16.544 11.277 21.180 1.00 42.25 102 GLY A C 1
ATOM 861 O O . GLY A 1 102 ? -15.890 12.297 20.992 1.00 42.25 102 GLY A O 1
ATOM 862 N N . ALA A 1 103 ? -17.864 11.258 21.400 1.00 43.12 103 ALA A N 1
ATOM 863 C CA . ALA A 1 103 ? -18.849 12.353 21.457 1.00 43.12 103 ALA A CA 1
ATOM 864 C C . ALA A 1 103 ? -19.282 13.028 20.135 1.00 43.12 103 ALA A C 1
ATOM 866 O O . ALA A 1 103 ? -20.344 13.643 20.108 1.00 43.12 103 ALA A O 1
ATOM 867 N N . GLY A 1 104 ? -18.556 12.870 19.024 1.00 49.72 104 GLY A N 1
ATOM 868 C CA . GLY A 1 104 ? -18.901 13.495 17.734 1.00 49.72 104 GLY A CA 1
ATOM 869 C C . GLY A 1 104 ? -19.774 12.664 16.783 1.00 49.72 104 GLY A C 1
ATOM 870 O O . GLY A 1 104 ? -19.813 12.982 15.598 1.00 49.72 104 GLY A O 1
ATOM 871 N N . GLY A 1 105 ? -20.391 11.576 17.249 1.00 58.28 105 GLY A N 1
ATOM 872 C CA . GLY A 1 105 ? -21.130 10.620 16.417 1.00 58.28 105 GLY A CA 1
ATOM 873 C C . GLY A 1 105 ? -22.610 10.958 16.200 1.00 58.28 105 GLY A C 1
ATOM 874 O O . GLY A 1 105 ? -23.234 11.631 17.019 1.00 58.28 105 GLY A O 1
ATOM 875 N N . GLN A 1 106 ? -23.202 10.460 15.113 1.00 55.03 106 GLN A N 1
ATOM 876 C CA . GLN A 1 106 ? -24.647 10.562 14.889 1.00 55.03 106 GLN A CA 1
ATOM 877 C C . GLN A 1 106 ? -25.362 9.441 15.644 1.00 55.03 106 GLN A C 1
ATOM 879 O O . GLN A 1 106 ? -24.947 8.287 15.595 1.00 55.03 106 GLN A O 1
ATOM 884 N N . THR A 1 107 ? -26.452 9.757 16.339 1.00 67.94 107 THR A N 1
ATOM 885 C CA . THR A 1 107 ? -27.304 8.734 16.960 1.00 67.94 107 THR A CA 1
ATOM 886 C C . THR A 1 107 ? -28.534 8.544 16.087 1.00 67.94 107 THR A C 1
ATOM 888 O O . THR A 1 107 ? -29.229 9.516 15.799 1.00 67.94 107 THR A O 1
ATOM 891 N N . LYS A 1 108 ? -28.802 7.310 15.653 1.00 71.38 108 LYS A N 1
ATOM 892 C CA . LYS A 1 108 ? -29.992 6.966 14.863 1.00 71.38 108 LYS A CA 1
ATOM 893 C C . LYS A 1 108 ? -30.830 5.957 15.630 1.00 71.38 108 LYS A C 1
ATOM 895 O O . LYS A 1 108 ? -30.298 5.010 16.205 1.00 71.38 108 LYS A O 1
ATOM 900 N N . GLU A 1 109 ? -32.139 6.152 15.624 1.00 75.56 109 GLU A N 1
ATOM 901 C CA . GLU A 1 109 ? -33.081 5.195 16.191 1.00 75.56 109 GLU A CA 1
ATOM 902 C C . GLU A 1 109 ? -33.631 4.298 15.079 1.00 75.56 109 GLU A C 1
ATOM 904 O O . GLU A 1 109 ? -34.105 4.785 14.052 1.00 75.56 109 GLU A O 1
ATOM 909 N N . VAL A 1 110 ? -33.519 2.982 15.258 1.00 71.69 110 VAL A N 1
ATOM 910 C CA . VAL A 1 110 ? -34.012 1.970 14.316 1.00 71.69 110 VAL A CA 1
ATOM 911 C C . VAL A 1 110 ? -34.786 0.938 15.124 1.00 71.69 110 VAL A C 1
ATOM 913 O O . VAL A 1 110 ? -34.232 0.326 16.035 1.00 71.69 110 VAL A O 1
ATOM 916 N N . ALA A 1 111 ? -36.076 0.766 14.818 1.00 81.75 111 ALA A N 1
ATOM 917 C CA . ALA A 1 111 ? -36.971 -0.155 15.529 1.00 81.75 111 ALA A CA 1
ATOM 918 C C . ALA A 1 111 ? -36.967 0.029 17.068 1.00 81.75 111 ALA A C 1
ATOM 920 O O . ALA A 1 111 ? -36.909 -0.944 17.818 1.00 81.75 111 ALA A O 1
ATOM 921 N N . GLY A 1 112 ? -36.968 1.282 17.543 1.00 76.69 112 GLY A N 1
ATOM 922 C CA . GLY A 1 112 ? -36.971 1.621 18.976 1.00 76.69 112 GLY A CA 1
ATOM 923 C C . GLY A 1 112 ? -35.636 1.406 19.701 1.00 76.69 112 GLY A C 1
ATOM 924 O O . GLY A 1 112 ? -35.545 1.619 20.908 1.00 76.69 112 GLY A O 1
ATOM 925 N N . LYS A 1 113 ? -34.580 0.985 18.991 1.00 64.81 113 LYS A N 1
ATOM 926 C CA . LYS A 1 113 ? -33.222 0.855 19.532 1.00 64.81 113 LYS A CA 1
ATOM 927 C C . LYS A 1 113 ? -32.367 2.026 19.057 1.00 64.81 113 LYS A C 1
ATOM 929 O O . LYS A 1 113 ? -32.315 2.322 17.862 1.00 64.81 113 LYS A O 1
ATOM 934 N N . LYS A 1 114 ? -31.687 2.696 19.992 1.00 61.00 114 LYS A N 1
ATOM 935 C CA . LYS A 1 114 ? -30.739 3.778 19.692 1.00 61.00 114 LYS A CA 1
ATOM 936 C C . LYS A 1 114 ? -29.369 3.197 19.365 1.00 61.00 114 LYS A C 1
ATOM 938 O O . LYS A 1 114 ? -28.770 2.513 20.190 1.00 61.00 114 LYS A O 1
ATOM 943 N N . TYR A 1 115 ? -28.870 3.516 18.179 1.00 55.44 115 TYR A N 1
ATOM 944 C CA . TYR A 1 115 ? -27.539 3.151 17.713 1.00 55.44 115 TYR A CA 1
ATOM 945 C C . TYR A 1 115 ? -26.681 4.410 17.616 1.00 55.44 115 TYR A C 1
ATOM 947 O O . TYR A 1 115 ? -27.089 5.398 17.003 1.00 55.44 115 TYR A O 1
ATOM 955 N N . HIS A 1 116 ? -25.499 4.379 18.227 1.00 57.69 116 HIS A N 1
ATOM 956 C CA . HIS A 1 116 ? -24.514 5.450 18.113 1.00 57.69 116 HIS A CA 1
ATOM 957 C C . HIS A 1 116 ? -23.508 5.113 17.010 1.00 57.69 116 HIS A C 1
ATOM 959 O O . HIS A 1 116 ? -22.831 4.089 17.083 1.00 57.69 116 HIS A O 1
ATOM 965 N N . TYR A 1 117 ? -23.409 5.976 16.003 1.00 60.62 117 TYR A N 1
ATOM 966 C CA . TYR A 1 117 ? -22.467 5.860 14.894 1.00 60.62 117 TYR A CA 1
ATOM 967 C C . TYR A 1 117 ? -21.310 6.835 15.130 1.00 60.62 117 TYR A C 1
ATOM 969 O O . TYR A 1 117 ? -21.534 8.047 15.069 1.00 60.62 117 TYR A O 1
ATOM 977 N N . PRO A 1 118 ? -20.088 6.358 15.414 1.00 56.81 118 PRO A N 1
ATOM 978 C CA . PRO A 1 118 ? -18.951 7.235 15.662 1.00 56.81 118 PRO A CA 1
ATOM 979 C C . PRO A 1 118 ? -18.599 8.062 14.417 1.00 56.81 118 PRO A C 1
ATOM 981 O O . PRO A 1 118 ? -18.753 7.608 13.284 1.00 56.81 118 PRO A O 1
ATOM 984 N N . ARG A 1 119 ? -18.097 9.282 14.628 1.00 58.28 119 ARG A N 1
ATOM 985 C CA . ARG A 1 119 ? -17.521 10.113 13.563 1.00 58.28 119 ARG A CA 1
ATOM 986 C C . ARG A 1 119 ? -16.031 9.820 13.441 1.00 58.28 119 ARG A C 1
ATOM 988 O O . ARG A 1 119 ? -15.315 9.829 14.442 1.00 58.28 119 ARG A O 1
ATOM 995 N N . TYR A 1 120 ? -15.581 9.598 12.212 1.00 55.16 120 TYR A N 1
ATOM 996 C CA . TYR A 1 120 ? -14.166 9.481 11.882 1.00 55.16 120 TYR A CA 1
ATOM 997 C C . TYR A 1 120 ? -13.558 10.878 11.742 1.00 55.16 120 TYR A C 1
ATOM 999 O O . TYR A 1 120 ? -14.126 11.749 11.077 1.00 55.16 120 TYR A O 1
ATOM 1007 N N . VAL A 1 121 ? -12.423 11.094 12.400 1.00 55.91 121 VAL A N 1
ATOM 1008 C CA . VAL A 1 121 ? -11.567 12.271 12.215 1.00 55.91 121 VAL A CA 1
ATOM 1009 C C . VAL A 1 121 ? -10.284 11.783 11.560 1.00 55.91 121 VAL A C 1
ATOM 1011 O O . VAL A 1 121 ? -9.755 10.764 11.998 1.00 55.91 121 VAL A O 1
ATOM 1014 N N . ALA A 1 122 ? -9.823 12.482 10.522 1.00 53.78 122 ALA A N 1
ATOM 1015 C CA . ALA A 1 122 ? -8.590 12.172 9.807 1.00 53.78 122 ALA A CA 1
ATOM 1016 C C . ALA A 1 122 ? -7.510 13.204 10.151 1.00 53.78 122 ALA A C 1
ATOM 1018 O O . ALA A 1 122 ? -7.782 14.407 10.130 1.00 53.78 122 ALA A O 1
ATOM 1019 N N . GLN A 1 123 ? -6.299 12.738 10.442 1.00 54.34 123 GLN A N 1
ATOM 1020 C CA . GLN A 1 123 ? -5.107 13.568 10.588 1.00 54.34 123 GLN A CA 1
ATOM 1021 C C . GLN A 1 123 ? -4.078 13.157 9.536 1.00 54.34 123 GLN A C 1
ATOM 1023 O O . GLN A 1 123 ? -3.742 11.979 9.435 1.00 54.34 123 GLN A O 1
ATOM 1028 N N . GLU A 1 124 ? -3.611 14.122 8.743 1.00 50.34 124 GLU A N 1
ATOM 1029 C CA . GLU A 1 124 ? -2.596 13.903 7.711 1.00 50.34 124 GLU A CA 1
ATOM 1030 C C . GLU A 1 124 ? -1.191 13.903 8.325 1.00 50.34 124 GLU A C 1
ATOM 1032 O O . GLU A 1 124 ? -0.834 14.803 9.090 1.00 50.34 124 GLU A O 1
ATOM 1037 N N . TYR A 1 125 ? -0.390 12.905 7.963 1.00 53.28 125 TYR A N 1
ATOM 1038 C CA . TYR A 1 125 ? 1.024 12.812 8.302 1.00 53.28 125 TYR A CA 1
ATOM 1039 C C . TYR A 1 125 ? 1.844 13.072 7.041 1.00 53.28 125 TYR A C 1
ATOM 1041 O O . TYR A 1 125 ? 2.027 12.198 6.199 1.00 53.28 125 TYR A O 1
ATOM 1049 N N . ILE A 1 126 ? 2.349 14.291 6.888 1.00 44.94 126 ILE A N 1
ATOM 1050 C CA . ILE A 1 126 ? 3.164 14.646 5.725 1.00 44.94 126 ILE A CA 1
ATOM 1051 C C . ILE A 1 126 ? 4.600 14.151 5.955 1.00 44.94 126 ILE A C 1
ATOM 1053 O O . ILE A 1 126 ? 5.229 14.522 6.944 1.00 44.94 126 ILE A O 1
ATOM 1057 N N . GLY A 1 127 ? 5.141 13.361 5.019 1.00 45.91 127 GLY A N 1
ATOM 1058 C CA . GLY A 1 127 ? 6.590 13.141 4.906 1.00 45.91 127 GLY A CA 1
ATOM 1059 C C . GLY A 1 127 ? 7.159 11.810 5.411 1.00 45.91 127 GLY A C 1
ATOM 1060 O O . GLY A 1 127 ? 8.364 11.742 5.646 1.00 45.91 127 GLY A O 1
ATOM 1061 N N . HIS A 1 128 ? 6.364 10.742 5.544 1.00 59.56 128 HIS A N 1
ATOM 1062 C CA . HIS A 1 128 ? 6.932 9.415 5.818 1.00 59.56 128 HIS A CA 1
ATOM 1063 C C . HIS A 1 128 ? 7.610 8.835 4.566 1.00 59.56 128 HIS A C 1
ATOM 1065 O O . HIS A 1 128 ? 6.948 8.433 3.608 1.00 59.56 128 HIS A O 1
ATOM 1071 N N . ALA A 1 129 ? 8.943 8.794 4.570 1.00 66.81 129 ALA A N 1
ATOM 1072 C CA . ALA A 1 129 ? 9.718 8.089 3.556 1.00 66.81 129 ALA A CA 1
ATOM 1073 C C . ALA A 1 129 ? 9.792 6.596 3.908 1.00 66.81 129 ALA A C 1
ATOM 1075 O O . ALA A 1 129 ? 10.187 6.243 5.018 1.00 66.81 129 ALA A O 1
ATOM 1076 N N . LEU A 1 130 ? 9.421 5.736 2.959 1.00 79.69 130 LEU A N 1
ATOM 1077 C CA . LEU A 1 130 ? 9.563 4.282 3.056 1.00 79.69 130 LEU A CA 1
ATOM 1078 C C . LEU A 1 130 ? 10.803 3.860 2.261 1.00 79.69 130 LEU A C 1
ATOM 1080 O O . LEU A 1 130 ? 10.929 4.223 1.090 1.00 79.69 130 LEU A O 1
ATOM 1084 N N . GLN A 1 131 ? 11.708 3.107 2.880 1.00 87.25 131 GLN A N 1
ATOM 1085 C CA . GLN A 1 131 ? 12.945 2.606 2.274 1.00 87.25 131 GLN A CA 1
ATOM 1086 C C . GLN A 1 131 ? 12.732 1.277 1.541 1.00 87.25 131 GLN A C 1
ATOM 1088 O O . GLN A 1 131 ? 13.392 1.001 0.533 1.00 87.25 131 GLN A O 1
ATOM 1093 N N . GLU A 1 132 ? 11.795 0.446 2.003 1.00 90.88 132 GLU A N 1
ATOM 1094 C CA . GLU A 1 132 ? 11.542 -0.875 1.432 1.00 90.88 132 GLU A CA 1
ATOM 1095 C C . GLU A 1 132 ? 11.153 -0.826 -0.060 1.00 90.88 132 GLU A C 1
ATOM 1097 O O . GLU A 1 132 ? 11.644 -1.665 -0.823 1.00 90.88 132 GLU A O 1
ATOM 1102 N N . PRO A 1 133 ? 10.366 0.157 -0.556 1.00 90.56 133 PRO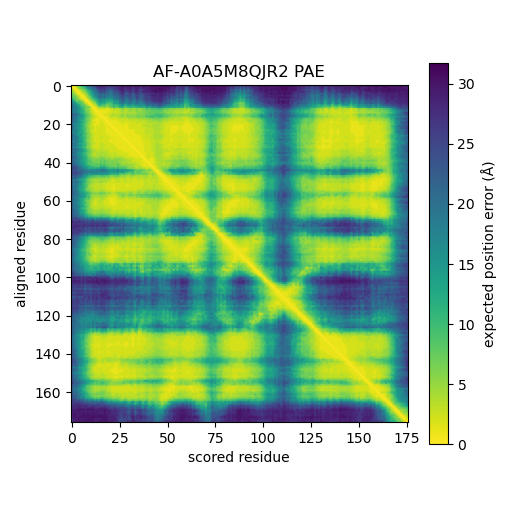 A N 1
ATOM 1103 C CA . PRO A 1 133 ? 10.104 0.304 -1.985 1.00 90.56 133 PRO A CA 1
ATOM 1104 C C . PRO A 1 133 ? 11.365 0.412 -2.854 1.00 90.56 133 PRO A C 1
ATOM 1106 O O . PRO A 1 133 ? 11.388 -0.147 -3.955 1.00 90.56 133 PRO A O 1
ATOM 1109 N N . ASP A 1 134 ? 12.404 1.124 -2.410 1.00 90.25 134 ASP A N 1
ATOM 1110 C CA . ASP A 1 134 ? 13.678 1.231 -3.138 1.00 90.25 134 ASP A CA 1
ATOM 1111 C C . ASP A 1 134 ? 14.467 -0.082 -3.073 1.00 90.25 134 ASP A C 1
ATOM 1113 O O . ASP A 1 134 ? 14.965 -0.567 -4.095 1.00 90.25 134 ASP A O 1
ATOM 1117 N N . ALA A 1 135 ? 14.511 -0.715 -1.897 1.00 92.25 135 ALA A N 1
ATOM 1118 C CA . ALA A 1 135 ? 15.178 -2.000 -1.707 1.00 92.25 135 ALA A CA 1
ATOM 1119 C C . ALA A 1 135 ? 14.554 -3.111 -2.573 1.00 92.25 135 ALA A C 1
ATOM 1121 O O . ALA A 1 135 ? 15.269 -3.907 -3.192 1.00 92.25 135 ALA A O 1
ATOM 1122 N N . ILE A 1 136 ? 13.221 -3.148 -2.678 1.00 93.31 136 ILE A N 1
ATOM 1123 C CA . ILE A 1 136 ? 12.496 -4.065 -3.565 1.00 93.31 136 ILE A CA 1
ATOM 1124 C C . ILE A 1 136 ? 12.905 -3.846 -5.020 1.00 93.31 136 ILE A C 1
ATOM 1126 O O . ILE A 1 136 ? 13.200 -4.814 -5.727 1.00 93.31 136 ILE A O 1
ATOM 1130 N N . TYR A 1 137 ? 12.943 -2.589 -5.469 1.00 91.94 137 TYR A N 1
ATOM 1131 C CA . TYR A 1 137 ? 13.314 -2.277 -6.844 1.00 91.94 137 TYR A CA 1
ATOM 1132 C C . TYR A 1 137 ? 14.731 -2.747 -7.175 1.00 91.94 137 TYR A C 1
ATOM 1134 O O . TYR A 1 137 ? 14.906 -3.454 -8.168 1.00 91.94 137 TYR A O 1
ATOM 1142 N N . ALA A 1 138 ? 15.711 -2.452 -6.316 1.00 91.69 138 ALA A N 1
ATOM 1143 C CA . ALA A 1 138 ? 17.091 -2.896 -6.503 1.00 91.69 138 ALA A CA 1
ATOM 1144 C C . ALA A 1 138 ? 17.195 -4.431 -6.609 1.00 91.69 138 ALA A C 1
ATOM 1146 O O . ALA A 1 138 ? 17.840 -4.954 -7.522 1.00 91.69 138 ALA A O 1
ATOM 1147 N N . ARG A 1 139 ? 16.494 -5.174 -5.736 1.00 93.88 139 ARG A N 1
ATOM 1148 C CA . ARG A 1 139 ? 16.462 -6.649 -5.778 1.00 93.88 139 ARG A CA 1
ATOM 1149 C C . ARG A 1 139 ? 15.816 -7.183 -7.057 1.00 93.88 139 ARG A C 1
ATOM 1151 O O . ARG A 1 139 ? 16.338 -8.111 -7.672 1.00 93.88 139 ARG A O 1
ATOM 1158 N N . ARG A 1 140 ? 14.681 -6.617 -7.477 1.00 92.31 140 ARG A N 1
ATOM 1159 C CA . ARG A 1 140 ? 13.987 -7.039 -8.704 1.00 92.31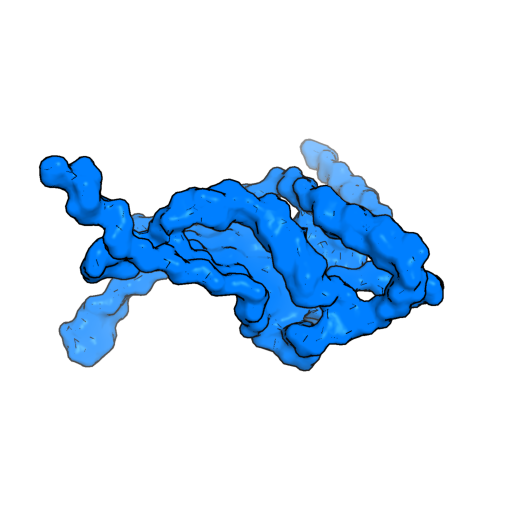 140 ARG A CA 1
ATOM 1160 C C . ARG A 1 140 ? 14.801 -6.724 -9.961 1.00 92.31 140 ARG A C 1
ATOM 1162 O O . ARG A 1 140 ? 14.806 -7.538 -10.882 1.00 92.31 140 ARG A O 1
ATOM 1169 N N . GLN A 1 141 ? 15.510 -5.595 -9.979 1.00 91.06 141 GLN A N 1
ATOM 1170 C CA . GLN A 1 141 ? 16.409 -5.215 -11.067 1.00 91.06 141 GLN A CA 1
ATOM 1171 C C . GLN A 1 141 ? 17.588 -6.190 -11.192 1.00 91.06 141 GLN A C 1
ATOM 1173 O O . GLN A 1 141 ? 17.870 -6.649 -12.297 1.00 91.06 141 GLN A O 1
ATOM 1178 N N . ALA A 1 142 ? 18.226 -6.560 -10.076 1.00 91.62 142 ALA A N 1
ATOM 1179 C CA . ALA A 1 142 ? 19.324 -7.530 -10.061 1.00 91.62 142 ALA A CA 1
ATOM 1180 C C . ALA A 1 142 ? 18.892 -8.919 -10.561 1.00 91.62 142 ALA A C 1
ATOM 1182 O O . ALA A 1 142 ? 19.611 -9.560 -11.322 1.00 91.62 142 ALA A O 1
ATOM 1183 N N . ASN A 1 143 ? 17.691 -9.357 -10.178 1.00 90.25 143 ASN A N 1
ATOM 1184 C CA . ASN A 1 143 ? 17.160 -10.668 -10.555 1.00 90.25 143 ASN A CA 1
ATOM 1185 C C . ASN A 1 143 ? 16.510 -10.700 -11.947 1.00 90.25 143 ASN A C 1
ATOM 1187 O O . ASN A 1 143 ? 16.086 -11.767 -12.383 1.00 90.25 143 ASN A O 1
ATOM 1191 N N . GLN A 1 144 ? 16.385 -9.551 -12.626 1.00 87.06 144 GLN A N 1
ATOM 1192 C CA . GLN A 1 144 ? 15.799 -9.436 -13.967 1.00 87.06 144 GLN A CA 1
ATOM 1193 C C . GLN A 1 144 ? 14.432 -10.135 -14.113 1.00 87.06 144 GLN A C 1
ATOM 1195 O O . GLN A 1 144 ? 14.091 -10.663 -15.173 1.00 87.06 144 GLN A O 1
ATOM 1200 N N . VAL A 1 145 ? 13.619 -10.147 -13.054 1.00 84.50 145 VAL A N 1
ATOM 1201 C CA . VAL A 1 145 ? 12.287 -10.763 -13.100 1.00 84.50 145 VAL A CA 1
ATOM 1202 C C . VAL A 1 145 ? 11.328 -9.791 -13.765 1.00 84.50 145 VAL A C 1
ATOM 1204 O O . VAL A 1 145 ? 11.102 -8.692 -13.254 1.00 84.50 145 VAL A O 1
ATOM 1207 N N . LYS A 1 146 ? 10.741 -10.199 -14.894 1.00 89.69 146 LYS A N 1
ATOM 1208 C CA . LYS A 1 146 ? 9.751 -9.388 -15.604 1.00 89.69 146 LYS A CA 1
ATOM 1209 C C . LYS A 1 146 ? 8.605 -9.004 -14.650 1.00 89.69 146 LYS A C 1
ATOM 1211 O O . LYS A 1 146 ? 8.074 -9.877 -13.965 1.00 89.69 146 LYS A O 1
ATOM 1216 N N . PRO A 1 147 ? 8.210 -7.722 -14.592 1.00 93.81 147 PRO A N 1
ATOM 1217 C CA . PRO A 1 147 ? 7.057 -7.307 -13.811 1.00 93.81 147 PRO A CA 1
ATOM 1218 C C . PRO A 1 147 ? 5.769 -7.951 -14.321 1.00 93.81 147 PRO A C 1
ATOM 1220 O O . PRO A 1 147 ? 5.434 -7.833 -15.500 1.00 93.81 147 PRO A O 1
ATOM 1223 N N . GLU A 1 148 ? 5.030 -8.579 -13.414 1.00 94.19 148 GLU A N 1
ATOM 1224 C CA . GLU A 1 148 ? 3.698 -9.122 -13.661 1.00 94.19 148 GLU A CA 1
ATOM 1225 C C . GLU A 1 148 ? 2.726 -8.516 -12.652 1.00 94.19 148 GLU A C 1
ATOM 1227 O O . GLU A 1 148 ? 3.070 -8.319 -11.484 1.00 94.19 148 GLU A O 1
ATOM 1232 N N . ARG A 1 149 ? 1.515 -8.179 -13.107 1.00 94.69 149 ARG A N 1
ATOM 1233 C CA . ARG A 1 149 ? 0.482 -7.616 -12.233 1.00 94.69 149 ARG A CA 1
ATOM 1234 C C . ARG A 1 149 ? 0.073 -8.656 -11.200 1.00 94.69 149 ARG A C 1
ATOM 1236 O O . ARG A 1 149 ? -0.287 -9.775 -11.557 1.00 94.69 149 ARG A O 1
ATOM 1243 N N . ASN A 1 150 ? 0.087 -8.264 -9.931 1.00 95.75 150 ASN A N 1
ATOM 1244 C CA . ASN A 1 150 ? -0.338 -9.142 -8.854 1.00 95.75 150 ASN A CA 1
ATOM 1245 C C . ASN A 1 150 ? -1.848 -9.455 -8.982 1.00 95.75 150 ASN A C 1
ATOM 1247 O O . ASN A 1 150 ? -2.641 -8.518 -9.142 1.00 95.75 150 ASN A O 1
ATOM 1251 N N . PRO A 1 151 ? -2.266 -10.735 -8.893 1.00 94.38 151 PRO A N 1
ATOM 1252 C CA . PRO A 1 151 ? -3.672 -11.138 -8.945 1.00 94.38 151 PRO A CA 1
ATOM 1253 C C . PRO A 1 151 ? -4.598 -10.419 -7.957 1.00 94.38 151 PRO A C 1
ATOM 1255 O O . PRO A 1 151 ? -5.762 -10.201 -8.283 1.00 94.38 151 PRO A O 1
ATOM 1258 N N . LEU A 1 152 ? -4.094 -9.980 -6.795 1.00 92.81 152 LEU A N 1
ATOM 1259 C CA . LEU A 1 152 ? -4.875 -9.195 -5.826 1.00 92.81 152 LEU A CA 1
ATOM 1260 C C . LEU A 1 152 ? -5.485 -7.928 -6.442 1.00 92.81 152 LEU A C 1
ATOM 1262 O O . LEU A 1 152 ? -6.552 -7.480 -6.033 1.00 92.81 152 LEU A O 1
ATOM 1266 N N . PHE A 1 153 ? -4.830 -7.371 -7.460 1.00 93.94 153 PHE A N 1
ATOM 1267 C CA . PHE A 1 153 ? -5.231 -6.136 -8.126 1.00 93.94 153 PHE A CA 1
ATOM 1268 C C . PHE A 1 153 ? -6.023 -6.377 -9.412 1.00 93.94 153 PHE A C 1
ATOM 1270 O O . PHE A 1 153 ? -6.124 -5.478 -10.248 1.00 93.94 153 PHE A O 1
ATOM 1277 N N . GLN A 1 154 ? -6.541 -7.586 -9.633 1.00 87.94 154 GLN A N 1
ATOM 1278 C CA . GLN A 1 154 ? -7.478 -7.855 -10.731 1.00 87.94 154 GLN A CA 1
ATOM 1279 C C . GLN A 1 154 ? -8.911 -7.434 -10.387 1.00 87.94 154 GLN A C 1
ATOM 1281 O O . GLN A 1 154 ? -9.728 -7.261 -11.286 1.00 87.94 154 GLN A O 1
ATOM 1286 N N . THR A 1 155 ? -9.207 -7.247 -9.099 1.00 83.50 155 THR A N 1
ATOM 1287 C CA . THR A 1 155 ? -10.504 -6.769 -8.613 1.00 83.50 155 THR A CA 1
ATOM 1288 C C . THR A 1 155 ? -10.377 -5.354 -8.053 1.00 83.50 155 THR A C 1
ATOM 1290 O O . THR A 1 155 ? -9.302 -4.947 -7.618 1.00 83.50 155 THR A O 1
ATOM 1293 N N . GLU A 1 156 ? -11.479 -4.605 -8.036 1.00 79.31 156 GLU A N 1
ATOM 1294 C CA . GLU A 1 156 ? -11.531 -3.243 -7.476 1.00 79.31 156 GLU A CA 1
ATOM 1295 C C . GLU A 1 156 ? -11.633 -3.225 -5.934 1.00 79.31 156 GLU A C 1
ATOM 1297 O O . GLU A 1 156 ? -11.731 -2.166 -5.311 1.00 79.31 156 GLU A O 1
ATOM 1302 N N . GLY A 1 157 ? -11.643 -4.404 -5.303 1.00 87.69 157 GLY A N 1
ATOM 1303 C CA . GLY A 1 157 ? -11.875 -4.574 -3.874 1.00 87.69 157 GLY A CA 1
ATOM 1304 C C . GLY A 1 157 ? -10.617 -4.478 -3.012 1.00 87.69 157 GLY A C 1
ATOM 1305 O O . GLY A 1 157 ? -9.486 -4.631 -3.471 1.00 87.69 157 GLY A O 1
ATOM 1306 N N . TRP A 1 158 ? -10.842 -4.275 -1.714 1.00 92.12 158 TRP A N 1
ATOM 1307 C CA . TRP A 1 158 ? -9.811 -4.453 -0.695 1.00 92.12 158 TRP A CA 1
ATOM 1308 C C . TRP A 1 158 ? -9.528 -5.941 -0.485 1.00 92.12 158 TRP A C 1
ATOM 1310 O O . TRP A 1 158 ? -10.445 -6.726 -0.255 1.00 92.12 158 TRP A O 1
ATOM 1320 N N . SER A 1 159 ? -8.251 -6.306 -0.505 1.00 93.69 159 SER A N 1
ATOM 1321 C CA . SER A 1 159 ? -7.755 -7.646 -0.194 1.00 93.69 159 SER A CA 1
ATOM 1322 C C . SER A 1 159 ? -6.997 -7.629 1.130 1.00 93.69 159 SER A C 1
ATOM 1324 O O . SER A 1 159 ? -6.156 -6.756 1.341 1.00 93.69 159 SER A O 1
ATOM 1326 N N . CYS A 1 160 ? -7.284 -8.576 2.024 1.00 91.94 160 CYS A N 1
ATOM 1327 C CA . CYS A 1 160 ? -6.554 -8.714 3.286 1.00 91.94 160 CYS A CA 1
ATOM 1328 C C . CYS A 1 160 ? -5.197 -9.384 3.023 1.00 91.94 160 CYS A C 1
ATOM 1330 O O . CYS A 1 160 ? -5.148 -10.464 2.435 1.00 91.94 160 CYS A O 1
ATOM 1332 N N . LEU A 1 161 ? -4.104 -8.740 3.435 1.00 89.44 161 LEU A N 1
ATOM 1333 C CA . LEU A 1 161 ? -2.736 -9.261 3.320 1.00 89.44 161 LEU A CA 1
ATOM 1334 C C . LEU A 1 161 ? -2.232 -9.892 4.614 1.00 89.44 161 LEU A C 1
ATOM 1336 O O . LEU A 1 161 ? -1.376 -10.775 4.574 1.00 89.44 161 LEU A O 1
ATOM 1340 N N . TYR A 1 162 ? -2.705 -9.396 5.752 1.00 85.81 162 TYR A N 1
ATOM 1341 C CA . TYR A 1 162 ? -2.253 -9.830 7.063 1.00 85.81 162 TYR A CA 1
ATOM 1342 C C . TYR A 1 162 ? -3.348 -9.591 8.092 1.00 85.81 162 TYR A C 1
ATOM 1344 O O . TYR A 1 162 ? -3.979 -8.534 8.112 1.00 85.81 162 TYR A O 1
ATOM 1352 N N . GLU A 1 163 ? -3.541 -10.580 8.951 1.00 87.88 163 GLU A N 1
ATOM 1353 C CA . GLU A 1 163 ? -4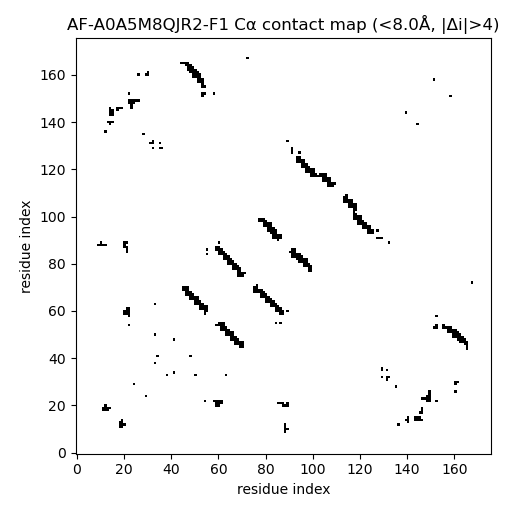.448 -10.522 10.083 1.00 87.88 163 GLU A CA 1
ATOM 1354 C C . GLU A 1 163 ? -3.725 -11.083 11.306 1.00 87.88 163 GLU A C 1
ATOM 1356 O O . GLU A 1 163 ? -3.137 -12.164 11.250 1.00 87.88 163 GLU A O 1
ATOM 1361 N N . GLN A 1 164 ? -3.759 -10.325 12.395 1.00 83.25 164 GLN A N 1
ATOM 1362 C CA . GLN A 1 164 ? -3.269 -10.727 13.704 1.00 83.25 164 GLN A CA 1
ATOM 1363 C C . GLN A 1 164 ? -4.418 -10.589 14.683 1.00 83.25 164 GLN A C 1
ATOM 1365 O O . GLN A 1 164 ? -4.918 -9.486 14.904 1.00 83.25 164 GLN A O 1
ATOM 1370 N N . ASP A 1 165 ? -4.800 -11.699 15.299 1.00 76.81 165 ASP A N 1
ATOM 1371 C CA . ASP A 1 165 ? -5.717 -11.693 16.426 1.00 76.81 165 ASP A CA 1
ATOM 1372 C C . ASP A 1 165 ? -4.935 -11.721 17.733 1.00 76.81 165 ASP A C 1
ATOM 1374 O O . ASP A 1 165 ? -4.115 -12.609 17.972 1.00 76.81 165 ASP A O 1
ATOM 1378 N N . CYS A 1 166 ? -5.205 -10.753 18.609 1.00 67.19 166 CYS A N 1
ATOM 1379 C CA . CYS A 1 166 ? -4.711 -10.823 19.973 1.00 67.19 166 CYS A CA 1
ATOM 1380 C C . CYS A 1 166 ? -5.640 -11.735 20.796 1.00 67.19 166 CYS A C 1
ATOM 1382 O O . CYS A 1 166 ? -6.802 -11.416 21.067 1.00 67.19 166 CYS A O 1
ATOM 1384 N N . HIS A 1 167 ? -5.133 -12.900 21.203 1.00 55.97 167 HIS A N 1
ATOM 1385 C CA . HIS A 1 167 ? -5.783 -13.723 22.219 1.00 55.97 167 HIS A CA 1
ATOM 1386 C C . HIS A 1 167 ? -5.358 -13.209 23.599 1.00 55.97 167 HIS A C 1
ATOM 1388 O O . HIS A 1 167 ? -4.211 -13.355 24.010 1.00 55.97 167 HIS A O 1
ATOM 1394 N N . LEU A 1 168 ? -6.291 -12.589 24.324 1.00 50.53 168 LEU A N 1
ATOM 1395 C CA . LEU A 1 168 ? -6.117 -12.090 25.696 1.00 50.53 168 LEU A CA 1
ATOM 1396 C C . LEU A 1 168 ? -6.027 -13.226 26.746 1.00 50.53 168 LEU A C 1
ATOM 1398 O O . LEU A 1 168 ? -6.514 -13.068 27.859 1.00 50.53 168 LEU A O 1
ATOM 1402 N N . GLU A 1 169 ? -5.412 -14.371 26.439 1.00 47.06 169 GLU A N 1
ATOM 1403 C CA . GLU A 1 169 ? -5.285 -15.476 27.409 1.00 47.06 169 GLU A CA 1
ATOM 1404 C C . GLU A 1 169 ? -4.125 -15.294 28.408 1.00 47.06 169 GLU A C 1
ATOM 1406 O O . GLU A 1 169 ? -3.960 -16.105 29.311 1.00 47.06 169 GLU A O 1
ATOM 1411 N N . THR A 1 170 ? -3.327 -14.223 28.315 1.00 42.66 170 THR A N 1
ATOM 1412 C CA . THR A 1 170 ? -2.066 -14.117 29.087 1.00 42.66 170 THR A CA 1
ATOM 1413 C C . THR A 1 170 ? -2.004 -12.978 30.114 1.00 42.66 170 THR A C 1
ATOM 1415 O O . THR A 1 170 ? -0.942 -12.739 30.681 1.00 42.66 170 THR A O 1
ATOM 1418 N N . LEU A 1 171 ? -3.105 -12.280 30.420 1.00 39.44 171 LEU A N 1
ATOM 1419 C CA . LEU A 1 171 ? -3.090 -11.201 31.432 1.00 39.44 171 LEU A CA 1
ATOM 1420 C C . LEU A 1 171 ? -3.735 -11.549 32.786 1.00 39.44 171 LEU A C 1
ATOM 1422 O O . LEU A 1 171 ? -3.701 -10.717 33.687 1.00 39.44 171 LEU A O 1
ATOM 1426 N N . GLU A 1 172 ? -4.234 -12.773 32.990 1.00 39.84 172 GLU A N 1
ATOM 1427 C CA . GLU A 1 172 ? -4.734 -13.219 34.309 1.00 39.84 172 GLU A CA 1
ATOM 1428 C C . GLU A 1 172 ? -3.685 -13.909 35.204 1.00 39.84 172 GLU A C 1
ATOM 1430 O O . GLU A 1 172 ? -3.991 -14.243 36.347 1.00 39.84 172 GLU A O 1
ATOM 1435 N N . ILE A 1 173 ? -2.437 -14.092 34.752 1.00 41.88 173 ILE A N 1
ATOM 1436 C CA . ILE A 1 173 ? -1.417 -14.823 35.537 1.00 41.88 173 ILE A CA 1
ATOM 1437 C C . ILE A 1 173 ? -0.511 -13.901 36.381 1.00 41.88 173 ILE A C 1
ATOM 1439 O O . ILE A 1 173 ? 0.151 -14.378 37.294 1.00 41.88 173 ILE A O 1
ATOM 1443 N N . LEU A 1 174 ? 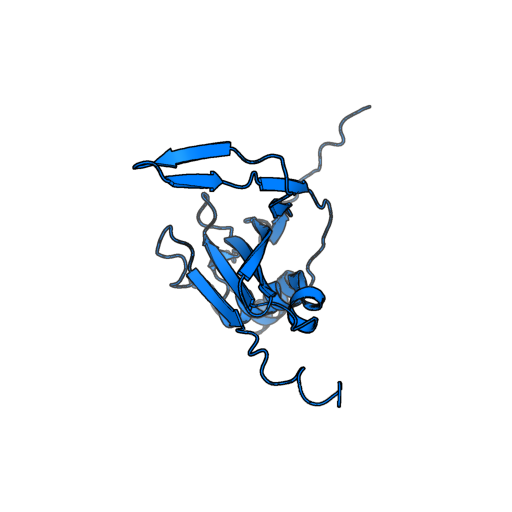-0.514 -12.578 36.169 1.00 32.53 174 LEU A N 1
ATOM 1444 C CA . LEU A 1 174 ? 0.375 -11.653 36.905 1.00 32.53 174 LEU A CA 1
ATOM 1445 C C . LEU A 1 174 ? -0.334 -10.721 37.903 1.00 32.53 174 LEU A C 1
ATOM 1447 O O . LEU A 1 174 ? 0.259 -9.746 38.358 1.00 32.53 174 LEU A O 1
ATOM 1451 N N . SER A 1 175 ? -1.584 -11.011 38.271 1.00 34.47 175 SER A N 1
ATOM 1452 C CA . SER A 1 175 ? -2.329 -10.258 39.295 1.00 34.47 175 SER A CA 1
ATOM 1453 C C . SER A 1 175 ? -2.813 -11.109 40.477 1.00 34.47 175 SER A C 1
ATOM 1455 O O . SER A 1 175 ? -3.729 -10.695 41.190 1.00 34.47 175 SER A O 1
ATOM 1457 N N . ARG A 1 176 ? -2.196 -12.274 40.717 1.00 36.38 176 ARG A N 1
ATOM 1458 C CA . ARG A 1 176 ? -2.398 -13.063 41.941 1.00 36.38 176 ARG A CA 1
ATOM 1459 C C . ARG A 1 176 ? -1.125 -13.150 42.763 1.00 36.38 176 ARG A C 1
ATOM 1461 O O . ARG A 1 176 ? -0.072 -13.443 42.159 1.00 36.38 176 ARG A O 1
#

Sequence (176 aa):
MQGQELEYQRTERRINGVHFYPVHLTNRELHLILMEAFAETIAANHSTLKLWVRADRGNKGIDFRLEETLRKPHQVVRQRMFTFGLNANWQAVDFFEHYTHGAGGQTKEVAGKKYHYPRYVAQEYIGHALQEPDAIYARRQANQVKPERNPLFQTEGWSCLYEQDCHLETLEILSR

Organism: NCBI:txid1259555

Foldseek 3Di:
DDDPPPPPDQQQQDFPNHTDFQLLDELVLVVVQVCQVCVPVVVVLQWKKWKKKEADPVNRKMKIKIWTFHDDPPDRDWIKMWIWMQDRSRDIGDTKIWIQDPPPWDWDADPNDIDTGTDIDIDDDPDDDGPSSVVVSVVCNVVSDHRDRYPRHPDRDMDTSDIDDRDPPPPPPPPD

Mean predicted aligned error: 11.56 Å

Solvent-accessible surface area (backbone atoms only — not comparable to full-atom values): 10404 Å² total; per-residue (Å²): 135,84,81,78,78,77,81,76,74,76,55,79,45,62,25,88,88,38,75,51,38,54,40,37,46,46,75,69,55,52,48,52,45,48,46,66,77,37,42,68,70,62,67,63,66,68,36,31,38,40,34,33,36,28,52,32,99,82,68,29,14,27,36,40,34,40,39,37,38,38,67,50,104,88,44,84,76,44,54,39,34,39,33,34,29,34,38,60,56,72,44,66,42,76,33,29,46,32,32,55,49,84,92,66,40,58,72,48,74,56,96,91,42,81,43,80,43,69,31,76,47,75,46,79,56,88,82,70,82,73,64,54,67,56,55,50,48,56,53,40,49,75,66,58,55,72,67,49,74,31,74,74,55,77,46,97,48,78,40,80,80,45,76,45,79,57,76,84,81,76,72,78,75,83,81,118

pLDDT: mean 74.32, std 18.76, range [32.53, 96.12]

Radius of gyration: 19.86 Å; Cα contacts (8 Å, |Δi|>4): 293; chains: 1; bounding box: 56×48×62 Å

Secondary structure (DSSP, 8-state):
-------------EETTEE--GGG--HHHHHHHHHHHTHHHHHT-SEEEEEEEEE-TTSSSEEEEEEEEEEETTEEEEEEEEEEEE-TTS-EEEEEEEEEEEEEEEEEEETTEEEEEEEEEEEE-TT---SHHHHHHHHHHHTTPPP---GGGGSSS-EEEEEE----TTSSSS--